Protein AF-A0A6P0Z2M3-F1 (afdb_monomer_lite)

Structure (mmCIF, N/CA/C/O backbone):
data_AF-A0A6P0Z2M3-F1
#
_entry.id   AF-A0A6P0Z2M3-F1
#
loop_
_atom_site.group_PDB
_atom_site.id
_atom_site.type_symbol
_atom_site.label_atom_id
_atom_site.label_alt_id
_atom_site.label_comp_id
_atom_site.label_asym_id
_atom_site.label_entity_id
_atom_site.label_seq_id
_atom_site.pdbx_PDB_ins_code
_atom_site.Cartn_x
_atom_site.Cartn_y
_atom_site.Cartn_z
_atom_site.occupancy
_atom_site.B_iso_or_equiv
_atom_site.auth_seq_id
_atom_site.auth_comp_id
_atom_site.auth_asym_id
_atom_site.auth_atom_id
_atom_site.pdbx_PDB_model_num
ATOM 1 N N . MET A 1 1 ? -15.215 -16.096 19.548 1.00 40.38 1 MET A N 1
ATOM 2 C CA . MET A 1 1 ? -16.250 -15.367 18.785 1.00 40.38 1 MET A CA 1
ATOM 3 C C . MET A 1 1 ? -15.583 -14.180 18.120 1.00 40.38 1 MET A C 1
ATOM 5 O O . MET A 1 1 ? -14.946 -13.407 18.824 1.00 40.38 1 MET A O 1
ATOM 9 N N . VAL A 1 2 ? -15.647 -14.066 16.794 1.00 51.78 2 VAL A N 1
ATOM 10 C CA . VAL A 1 2 ? -15.174 -12.860 16.098 1.00 51.78 2 VAL A CA 1
ATOM 11 C C . VAL A 1 2 ? -16.235 -11.788 16.328 1.00 51.78 2 VAL A C 1
ATOM 13 O O . VAL A 1 2 ? -17.388 -11.996 15.964 1.00 51.78 2 VAL A O 1
ATOM 16 N N . ALA A 1 3 ? -15.888 -10.692 17.002 1.00 59.97 3 ALA A N 1
ATOM 17 C CA . ALA A 1 3 ? -16.831 -9.602 17.231 1.00 59.97 3 ALA A CA 1
ATOM 18 C C . ALA A 1 3 ? -17.279 -9.023 15.879 1.00 59.97 3 ALA A C 1
ATOM 20 O O . ALA A 1 3 ? -16.445 -8.622 15.065 1.00 59.97 3 ALA A O 1
ATOM 21 N N . GLN A 1 4 ? -18.589 -9.017 15.630 1.00 78.31 4 GLN A N 1
ATOM 22 C CA . GLN A 1 4 ? -19.178 -8.515 14.394 1.00 78.31 4 GLN A CA 1
ATOM 23 C C . GLN A 1 4 ? -19.538 -7.041 14.592 1.00 78.31 4 GLN A C 1
ATOM 25 O O . GLN A 1 4 ? -20.523 -6.715 15.246 1.00 78.31 4 GLN A O 1
ATOM 30 N N . TYR A 1 5 ? -18.712 -6.145 14.060 1.00 80.69 5 TYR A N 1
ATOM 31 C CA . TYR A 1 5 ? -18.945 -4.701 14.078 1.00 80.69 5 TYR A CA 1
ATOM 32 C C . TYR A 1 5 ? -18.720 -4.106 12.687 1.00 80.69 5 TYR A C 1
ATOM 34 O O . TYR A 1 5 ? -18.007 -4.679 11.855 1.00 80.69 5 TYR A O 1
ATOM 42 N N . GLN A 1 6 ? -19.349 -2.958 12.422 1.00 86.19 6 GLN A N 1
ATOM 43 C CA . GLN A 1 6 ? -19.169 -2.245 11.160 1.00 86.19 6 GLN A CA 1
ATOM 44 C C . GLN A 1 6 ? -17.750 -1.679 11.063 1.00 86.19 6 GLN A C 1
ATOM 46 O O . GLN A 1 6 ? -17.229 -1.095 12.011 1.00 86.19 6 GLN A O 1
ATOM 51 N N . LYS A 1 7 ? -17.117 -1.870 9.903 1.00 85.94 7 LYS A N 1
ATOM 52 C CA . LYS A 1 7 ? -15.759 -1.392 9.634 1.00 85.94 7 LYS A CA 1
ATOM 53 C C . LYS A 1 7 ? -15.822 -0.063 8.893 1.00 85.94 7 LYS A C 1
ATOM 55 O O . LYS A 1 7 ? -16.516 0.044 7.886 1.00 85.94 7 LYS A O 1
ATOM 60 N N . ILE A 1 8 ? -15.054 0.913 9.363 1.00 86.00 8 ILE A N 1
ATOM 61 C CA . ILE A 1 8 ? -14.881 2.208 8.701 1.00 86.00 8 ILE A CA 1
ATOM 62 C C . ILE A 1 8 ? -13.478 2.240 8.100 1.00 86.00 8 ILE A C 1
ATOM 64 O O . ILE A 1 8 ? -12.490 2.035 8.805 1.00 86.00 8 ILE A O 1
ATOM 68 N N . PHE A 1 9 ? -13.391 2.505 6.799 1.00 85.94 9 PHE A N 1
ATOM 69 C CA . PHE A 1 9 ? -12.123 2.684 6.098 1.00 85.94 9 PHE A CA 1
ATOM 70 C C . PHE A 1 9 ? -11.930 4.164 5.780 1.00 85.94 9 PHE A C 1
ATOM 72 O O . PHE A 1 9 ? -12.714 4.750 5.038 1.00 85.94 9 PHE A O 1
ATOM 79 N N . VAL A 1 10 ? -10.873 4.763 6.328 1.00 85.50 10 VAL A N 1
ATOM 80 C CA . VAL A 1 10 ? -10.453 6.124 5.977 1.00 85.50 10 VAL A CA 1
ATOM 81 C C . VAL A 1 10 ? -9.359 6.018 4.922 1.00 85.50 10 VAL A C 1
ATOM 83 O O . VAL A 1 10 ? -8.271 5.519 5.201 1.00 85.50 10 VAL A O 1
ATOM 86 N N . VAL A 1 11 ? -9.655 6.464 3.703 1.00 82.75 11 VAL A N 1
ATOM 87 C CA . VAL A 1 11 ? -8.747 6.405 2.547 1.00 82.75 11 VAL A CA 1
ATOM 88 C C . VAL A 1 11 ? -8.657 7.770 1.871 1.00 82.75 11 VAL A C 1
ATOM 90 O O . VAL A 1 11 ? -9.591 8.565 1.941 1.00 82.75 11 VAL A O 1
ATOM 93 N N . GLY A 1 12 ? -7.532 8.055 1.219 1.00 81.75 12 GLY A N 1
ATOM 94 C CA . GLY A 1 12 ? -7.323 9.320 0.519 1.00 81.75 12 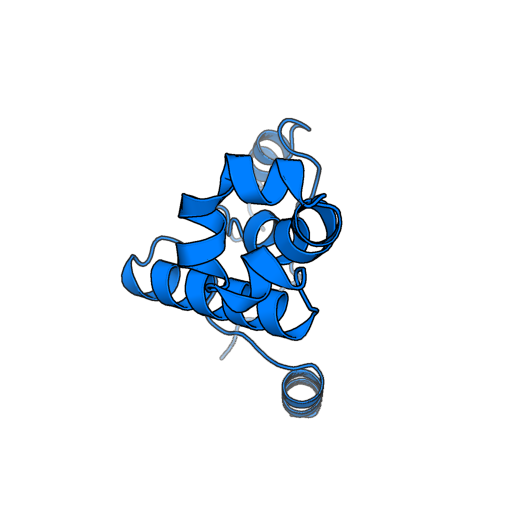GLY A CA 1
ATOM 95 C C . GLY A 1 12 ? -5.910 9.465 -0.038 1.00 81.75 12 GLY A C 1
ATOM 96 O O . GLY A 1 12 ? -5.055 8.602 0.151 1.00 81.75 12 GLY A O 1
ATOM 97 N N . CYS A 1 13 ? -5.668 10.579 -0.728 1.00 80.12 13 CYS A N 1
ATOM 98 C CA . CYS A 1 13 ? -4.351 10.938 -1.256 1.00 80.12 13 CYS A CA 1
ATOM 99 C C . CYS A 1 13 ? -3.394 11.336 -0.109 1.00 80.12 13 CYS A C 1
ATOM 101 O O . CYS A 1 13 ? -3.853 11.914 0.885 1.00 80.12 13 CYS A O 1
ATOM 103 N N . PRO A 1 14 ? -2.073 11.087 -0.205 1.00 78.25 14 PRO A N 1
ATOM 104 C CA . PRO A 1 14 ? -1.119 11.587 0.781 1.00 78.25 14 PRO A CA 1
ATOM 105 C C . PRO A 1 14 ? -1.290 13.089 1.055 1.00 78.25 14 PRO A C 1
ATOM 107 O O . PRO A 1 14 ? -1.384 13.888 0.126 1.00 78.25 14 PRO A O 1
ATOM 110 N N . ARG A 1 15 ? -1.283 13.475 2.340 1.00 81.12 15 ARG A N 1
ATOM 111 C CA . ARG A 1 15 ? -1.466 14.865 2.819 1.00 81.12 15 ARG A CA 1
ATOM 112 C C . ARG A 1 15 ? -2.859 15.472 2.565 1.00 81.12 15 ARG A C 1
ATOM 114 O O . ARG A 1 15 ? -2.998 16.688 2.572 1.00 81.12 15 ARG A O 1
ATOM 121 N N . SER A 1 16 ? -3.898 14.649 2.405 1.00 88.06 16 SER A N 1
ATOM 122 C CA . SER A 1 16 ? -5.296 15.108 2.257 1.00 88.06 16 SER A CA 1
ATOM 123 C C . SER A 1 16 ? -6.075 15.266 3.574 1.00 88.06 16 SER A C 1
ATOM 125 O O . SER A 1 16 ? -7.267 15.553 3.551 1.00 88.06 16 SER A O 1
ATOM 127 N N . GLY A 1 17 ? -5.427 15.078 4.729 1.00 91.38 17 GLY A N 1
ATOM 128 C CA . GLY A 1 17 ? -6.080 15.191 6.042 1.00 91.38 17 GLY A CA 1
ATOM 129 C C . GLY A 1 17 ? -6.714 13.895 6.568 1.00 91.38 17 GLY A C 1
ATOM 130 O O . GLY A 1 17 ? -7.392 13.923 7.592 1.00 91.38 17 GLY A O 1
ATOM 131 N N . THR A 1 18 ? -6.457 12.747 5.934 1.00 90.44 18 THR A N 1
ATOM 132 C CA . THR A 1 18 ? -6.936 11.427 6.390 1.00 90.44 18 THR A CA 1
ATOM 133 C C . THR A 1 18 ? -6.516 11.094 7.822 1.00 90.44 18 THR A C 1
ATOM 135 O O . THR A 1 18 ? -7.332 10.586 8.585 1.00 90.44 18 THR A O 1
ATOM 138 N N . THR A 1 19 ? -5.288 11.431 8.229 1.00 88.94 19 THR A N 1
ATOM 139 C CA . THR A 1 19 ? -4.806 11.227 9.608 1.00 88.94 19 THR A CA 1
ATOM 140 C C . THR A 1 19 ? -5.596 12.061 10.622 1.00 88.94 19 THR A C 1
ATOM 142 O O . THR A 1 19 ? -5.929 11.567 11.697 1.00 88.94 19 THR A O 1
ATOM 145 N N . TRP A 1 20 ? -5.951 13.305 10.277 1.00 92.44 20 TRP A N 1
ATOM 146 C CA . TRP A 1 20 ? -6.767 14.169 11.137 1.00 92.44 20 TRP A CA 1
ATOM 147 C C . TRP A 1 20 ? -8.185 13.613 11.305 1.00 92.44 20 TRP A C 1
ATOM 149 O O . TRP A 1 20 ? -8.649 13.451 12.433 1.00 92.44 20 TRP A O 1
ATOM 159 N N . LEU A 1 21 ? -8.833 13.221 10.202 1.00 92.44 21 LEU A N 1
ATOM 160 C CA . LEU A 1 21 ? -10.155 12.591 10.234 1.00 92.44 21 LEU A CA 1
ATOM 161 C C . LEU A 1 21 ? -10.141 11.277 11.032 1.00 92.44 21 LEU A C 1
ATOM 163 O O . LEU A 1 21 ? -11.017 11.050 11.864 1.00 92.44 21 LEU A O 1
ATOM 167 N N . ALA A 1 22 ? -9.130 10.429 10.821 1.00 90.81 22 ALA A N 1
ATOM 168 C CA . ALA A 1 22 ? -8.970 9.195 11.582 1.00 90.81 22 ALA A CA 1
ATOM 169 C C . ALA A 1 22 ? -8.833 9.482 13.082 1.00 90.81 22 ALA A C 1
ATOM 171 O O . ALA A 1 22 ? -9.435 8.782 13.890 1.00 90.81 22 ALA A O 1
ATOM 172 N N . HIS A 1 23 ? -8.095 10.526 13.467 1.00 90.75 23 HIS A N 1
ATOM 173 C CA . HIS A 1 23 ? -7.962 10.913 14.868 1.00 90.75 23 HIS A CA 1
ATOM 174 C C . HIS A 1 23 ? -9.297 11.366 15.473 1.00 90.75 23 HIS A C 1
ATOM 176 O O . HIS A 1 23 ? -9.626 10.932 16.571 1.00 90.75 23 HIS A O 1
ATOM 182 N N . MET A 1 24 ? -10.103 12.148 14.747 1.00 93.25 24 MET A N 1
ATOM 183 C CA . MET A 1 24 ? -11.443 12.537 15.210 1.00 93.25 24 MET A CA 1
ATOM 184 C C . MET A 1 24 ? -12.358 11.328 15.422 1.00 93.25 24 MET A C 1
ATOM 186 O O . MET A 1 24 ? -13.008 11.226 16.457 1.00 93.25 24 MET A O 1
ATOM 190 N N . ILE A 1 25 ? -12.380 10.391 14.470 1.00 92.44 25 ILE A N 1
ATOM 191 C CA . ILE A 1 25 ? -13.210 9.178 14.552 1.00 92.44 25 ILE A CA 1
ATOM 192 C C . ILE A 1 25 ? -12.806 8.320 15.759 1.00 92.44 25 ILE A C 1
ATOM 194 O O . ILE A 1 25 ? -13.671 7.795 16.456 1.00 92.44 25 ILE A O 1
ATOM 198 N N . LYS A 1 26 ? -11.502 8.214 16.047 1.00 90.94 26 LYS A N 1
ATOM 199 C CA . LYS A 1 26 ? -10.975 7.453 17.193 1.00 90.94 26 LYS A CA 1
ATOM 200 C C . LYS A 1 26 ? -11.419 7.992 18.557 1.00 90.94 26 LYS A C 1
ATOM 202 O O . LYS A 1 26 ? -11.334 7.253 19.529 1.00 90.94 26 LYS A O 1
ATOM 207 N N . LEU A 1 27 ? -11.856 9.249 18.647 1.00 92.56 27 LEU A N 1
ATOM 208 C CA . LEU A 1 27 ? -12.329 9.848 19.900 1.00 92.56 27 LEU A CA 1
ATOM 209 C C . LEU A 1 27 ? -13.792 9.505 20.218 1.00 92.56 27 LEU A C 1
ATOM 211 O O . LEU A 1 27 ? -14.267 9.829 21.304 1.00 92.56 27 LEU A O 1
ATOM 215 N N . HIS A 1 28 ? -14.521 8.874 19.293 1.00 93.62 28 HIS A N 1
ATOM 216 C CA . HIS A 1 28 ? -15.913 8.502 19.517 1.00 93.62 28 HIS A CA 1
ATOM 217 C C . HIS A 1 28 ? -16.015 7.270 20.442 1.00 93.62 28 HIS A C 1
ATOM 219 O O . HIS A 1 28 ? -15.334 6.277 20.185 1.00 93.62 28 HIS A O 1
ATOM 225 N N . PRO A 1 29 ? -16.882 7.278 21.477 1.00 94.31 29 PRO A N 1
ATOM 226 C CA . PRO A 1 29 ? -16.941 6.211 22.485 1.00 94.31 29 PRO A CA 1
ATOM 227 C C . PRO A 1 29 ? -17.307 4.833 21.914 1.00 94.31 29 PRO A C 1
ATOM 229 O O . PRO A 1 29 ? -16.823 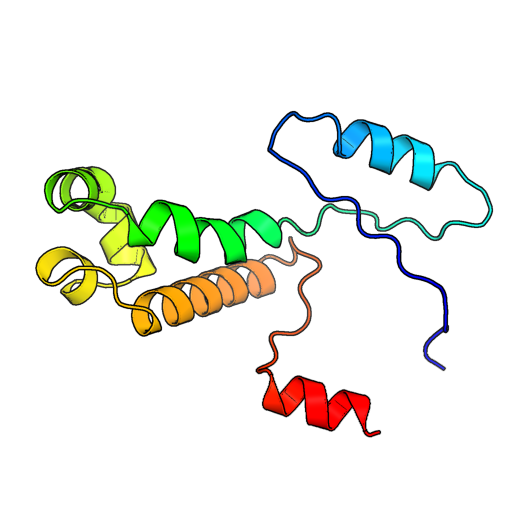3.818 22.405 1.00 94.31 29 PRO A O 1
ATOM 232 N N . A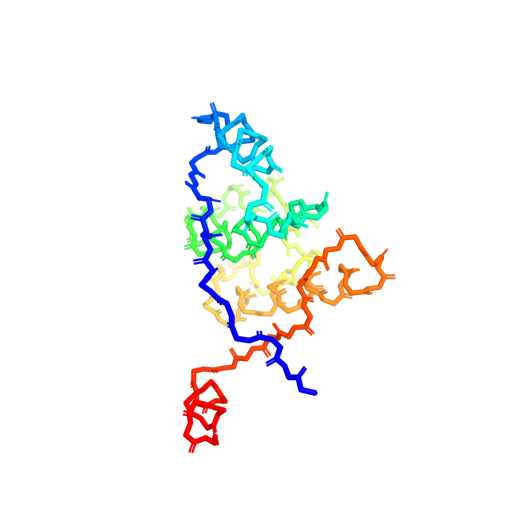SP A 1 30 ? -18.105 4.799 20.846 1.00 92.00 30 ASP A N 1
ATOM 233 C CA . ASP A 1 30 ? -18.538 3.547 20.205 1.00 92.00 30 ASP A CA 1
ATOM 234 C C . ASP A 1 30 ? -17.562 3.021 19.137 1.00 92.00 30 ASP A C 1
ATOM 236 O O . ASP A 1 30 ? -17.871 2.074 18.412 1.00 92.00 30 ASP A O 1
ATOM 240 N N . VAL A 1 31 ? -16.388 3.642 18.991 1.00 90.00 31 VAL A N 1
ATOM 241 C CA . VAL A 1 31 ? -15.396 3.253 17.985 1.00 90.00 31 VAL A CA 1
ATOM 242 C C . VAL A 1 31 ? -14.235 2.519 18.638 1.00 90.00 31 VAL A C 1
ATOM 244 O O . VAL A 1 31 ? -13.520 3.044 19.486 1.00 90.00 31 VAL A O 1
ATOM 247 N N . ILE A 1 32 ? -13.976 1.307 18.150 1.00 87.62 32 ILE A N 1
ATOM 248 C CA . ILE A 1 32 ? -12.755 0.572 18.475 1.00 87.62 32 ILE A CA 1
ATOM 249 C C . ILE A 1 32 ? -11.651 1.044 17.524 1.00 87.62 32 ILE A C 1
ATOM 251 O O . ILE A 1 32 ? -11.642 0.715 16.336 1.00 87.62 32 ILE A O 1
ATOM 255 N N . ALA A 1 33 ? -10.721 1.841 18.045 1.00 82.88 33 ALA A N 1
ATOM 256 C CA . ALA A 1 33 ? -9.628 2.412 17.272 1.00 82.88 33 ALA A CA 1
ATOM 257 C C . ALA A 1 33 ? -8.577 1.363 16.865 1.00 82.88 33 ALA A C 1
ATOM 259 O O . ALA A 1 33 ? -8.051 0.625 17.698 1.00 82.88 33 ALA A O 1
ATOM 260 N N . ALA A 1 34 ? -8.181 1.374 15.590 1.00 77.00 34 ALA A N 1
ATOM 261 C CA . ALA A 1 34 ? -6.925 0.759 15.169 1.00 77.00 34 ALA A CA 1
ATOM 262 C C . ALA A 1 34 ? -5.744 1.638 15.619 1.00 77.00 34 ALA A C 1
ATOM 264 O O . ALA A 1 34 ? -5.736 2.851 15.388 1.00 77.00 34 ALA A O 1
ATOM 265 N N . TRP A 1 35 ? -4.744 1.039 16.266 1.00 69.06 35 TRP A N 1
ATOM 266 C CA . TRP A 1 35 ? -3.623 1.769 16.870 1.00 69.06 35 TRP A CA 1
ATOM 267 C C . TRP A 1 35 ? -2.619 2.304 15.842 1.00 69.06 35 TRP A C 1
ATOM 269 O O . TRP A 1 35 ? -2.007 3.342 16.081 1.00 69.06 35 TRP A O 1
ATOM 279 N N . SER A 1 36 ? -2.512 1.669 14.674 1.00 72.19 36 SER A N 1
ATOM 280 C CA . SER A 1 36 ? -1.577 2.041 13.608 1.00 72.19 36 SER A CA 1
ATOM 281 C C . SER A 1 36 ? -2.264 2.192 12.250 1.00 72.19 36 SER A C 1
ATOM 283 O O . SER A 1 36 ? -3.335 1.634 11.998 1.00 72.19 36 SER A O 1
ATOM 285 N N . GLU A 1 37 ? -1.644 2.979 11.368 1.00 73.56 37 GLU A N 1
ATOM 286 C CA . GLU A 1 37 ? -1.996 2.991 9.950 1.00 73.56 37 GLU A CA 1
ATOM 287 C C . GLU A 1 37 ? -1.505 1.695 9.296 1.00 73.56 37 GLU A C 1
ATOM 289 O O . GLU A 1 37 ? -0.415 1.202 9.580 1.00 73.56 37 GLU A O 1
ATOM 294 N N . SER A 1 38 ? -2.310 1.123 8.400 1.00 70.94 38 SER A N 1
ATOM 295 C CA . SER A 1 38 ? -1.951 -0.135 7.743 1.00 70.94 38 SER A CA 1
ATOM 296 C C . SER A 1 38 ? -0.953 0.038 6.604 1.00 70.94 38 SER A C 1
ATOM 298 O O . SER A 1 38 ? -0.489 -0.966 6.086 1.00 70.94 38 SER A O 1
ATOM 300 N N . HIS A 1 39 ? -0.699 1.265 6.129 1.00 72.75 39 HIS A N 1
ATOM 301 C CA . HIS A 1 39 ? 0.114 1.563 4.936 1.00 72.75 39 HIS A CA 1
ATOM 302 C C . HIS A 1 39 ? -0.123 0.610 3.740 1.00 72.75 39 HIS A C 1
ATOM 304 O O . HIS A 1 39 ? 0.731 0.448 2.870 1.00 72.75 39 HIS A O 1
ATOM 310 N N . ALA A 1 40 ? -1.307 -0.008 3.671 1.00 73.50 40 ALA A N 1
ATOM 311 C CA . ALA A 1 40 ? -1.616 -1.050 2.700 1.00 73.50 40 ALA A CA 1
ATOM 312 C C . ALA A 1 40 ? -1.828 -0.455 1.309 1.00 73.50 40 ALA A C 1
ATOM 314 O O . ALA A 1 40 ? -1.550 -1.097 0.300 1.00 73.50 40 ALA A O 1
ATOM 315 N N . TYR A 1 41 ? -2.299 0.793 1.264 1.00 73.31 41 TYR A N 1
ATOM 316 C CA . TYR A 1 41 ? -2.602 1.475 0.019 1.00 73.31 41 TYR A CA 1
ATOM 317 C C . TYR A 1 41 ? -1.339 1.729 -0.822 1.00 73.31 41 TYR A C 1
ATOM 319 O O . TYR A 1 41 ? -1.319 1.232 -1.941 1.00 73.31 41 TYR A O 1
ATOM 327 N N . PRO A 1 42 ? -0.250 2.348 -0.312 1.00 73.38 42 PRO A N 1
ATOM 328 C CA . PRO A 1 42 ? 1.013 2.435 -1.057 1.00 73.38 42 PRO A CA 1
ATOM 329 C C . PRO A 1 42 ? 1.551 1.071 -1.509 1.00 73.38 42 PRO A C 1
ATOM 331 O O . PRO A 1 42 ? 2.039 0.923 -2.624 1.00 73.38 42 PRO A O 1
ATOM 334 N N . LEU A 1 43 ? 1.415 0.042 -0.663 1.00 75.88 43 LEU A N 1
ATOM 335 C CA . LEU A 1 43 ? 1.929 -1.295 -0.966 1.00 75.88 43 LEU A CA 1
ATOM 336 C C . LEU A 1 43 ? 1.245 -1.962 -2.150 1.00 75.88 43 LEU A C 1
ATOM 338 O O . LEU A 1 43 ? 1.888 -2.735 -2.855 1.00 75.88 43 LEU A O 1
ATOM 342 N N . ILE A 1 44 ? -0.045 -1.697 -2.337 1.00 77.00 44 ILE A N 1
ATOM 343 C CA . ILE A 1 44 ? -0.854 -2.338 -3.370 1.00 77.00 44 ILE A CA 1
ATOM 344 C C . ILE A 1 44 ? -0.999 -1.409 -4.574 1.00 77.00 44 ILE A C 1
ATOM 346 O O . ILE A 1 44 ? -0.783 -1.838 -5.699 1.00 77.00 44 ILE A O 1
ATOM 350 N N . TYR A 1 45 ? -1.329 -0.139 -4.355 1.00 77.81 45 TYR A N 1
ATOM 351 C CA . TYR A 1 45 ? -1.698 0.807 -5.404 1.00 77.81 45 TYR A CA 1
ATOM 352 C C . TYR A 1 45 ? -0.499 1.367 -6.178 1.00 77.81 45 TYR A C 1
ATOM 354 O O . TYR A 1 45 ? -0.567 1.462 -7.408 1.00 77.81 45 TYR A O 1
ATOM 362 N N . ASP A 1 46 ? 0.606 1.709 -5.504 1.00 77.31 46 ASP A N 1
ATOM 363 C CA . ASP A 1 46 ? 1.772 2.308 -6.173 1.00 77.31 46 ASP A CA 1
ATOM 364 C C . ASP A 1 46 ? 2.364 1.368 -7.241 1.00 77.31 46 ASP A C 1
ATOM 366 O O . ASP A 1 46 ? 2.655 1.835 -8.346 1.00 77.31 46 ASP A O 1
ATOM 370 N N . PRO A 1 47 ? 2.484 0.042 -7.007 1.00 80.50 47 PRO A N 1
ATOM 371 C CA . PRO A 1 47 ? 2.921 -0.890 -8.043 1.00 80.50 47 PRO A CA 1
ATOM 372 C C . PRO A 1 47 ? 2.033 -0.915 -9.295 1.00 80.50 47 PRO A C 1
ATOM 374 O O . PRO A 1 47 ? 2.547 -1.005 -10.408 1.00 80.50 47 PRO A O 1
ATOM 377 N N . PHE A 1 48 ? 0.710 -0.807 -9.147 1.00 76.69 48 PHE A N 1
ATOM 378 C CA . PHE A 1 48 ? -0.200 -0.827 -10.298 1.00 76.69 48 PHE A CA 1
ATOM 379 C C . PHE A 1 48 ? -0.263 0.499 -11.052 1.00 76.69 48 PHE A C 1
ATOM 381 O O . PHE A 1 48 ? -0.590 0.496 -12.238 1.00 76.69 48 PHE A O 1
ATOM 388 N N . THR A 1 49 ? 0.046 1.620 -10.399 1.00 77.62 49 THR A N 1
ATOM 389 C CA . THR A 1 49 ? -0.152 2.957 -10.981 1.00 77.62 49 THR A CA 1
ATOM 390 C C . THR A 1 49 ? 1.136 3.67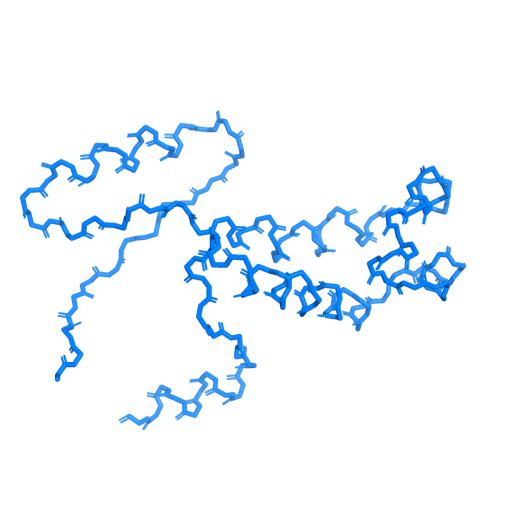9 -11.324 1.00 77.62 49 THR A C 1
ATOM 392 O O . THR A 1 49 ? 1.244 4.243 -12.405 1.00 77.62 49 THR A O 1
ATOM 395 N N . TYR A 1 50 ? 2.127 3.659 -10.439 1.00 78.00 50 TYR A N 1
ATOM 396 C CA . TYR A 1 50 ? 3.392 4.348 -10.658 1.00 78.00 50 TYR A CA 1
ATOM 397 C C . TYR A 1 50 ? 4.373 3.467 -11.427 1.00 78.00 50 TYR A C 1
ATOM 399 O O . TYR A 1 50 ? 4.996 3.903 -12.391 1.00 78.00 50 TYR A O 1
ATOM 407 N N . VAL A 1 51 ? 4.498 2.206 -11.015 1.00 78.06 51 VAL A N 1
ATOM 408 C CA . VAL A 1 51 ? 5.557 1.308 -11.497 1.00 78.06 51 VAL A CA 1
ATOM 409 C C . VAL A 1 51 ? 5.276 0.794 -12.906 1.00 78.06 51 VAL A C 1
ATOM 411 O O . VAL A 1 51 ? 6.190 0.728 -13.728 1.00 78.06 51 VAL A O 1
ATOM 414 N N . SER A 1 52 ? 4.011 0.500 -13.208 1.00 76.38 52 SER A N 1
ATOM 415 C CA . SER A 1 52 ? 3.548 0.114 -14.548 1.00 76.38 52 SER A CA 1
ATOM 416 C C . SER A 1 52 ? 3.775 1.204 -15.605 1.00 76.38 52 SER A C 1
ATOM 418 O O . SER A 1 52 ? 3.930 0.890 -16.783 1.00 76.38 52 SER A O 1
ATOM 420 N N . MET A 1 53 ? 3.849 2.474 -15.192 1.00 81.81 53 MET A N 1
ATOM 421 C CA . MET A 1 53 ? 4.030 3.627 -16.080 1.00 81.81 53 MET A CA 1
ATOM 422 C C . MET A 1 53 ? 5.498 4.034 -16.283 1.00 81.81 53 MET A C 1
ATOM 424 O O . MET A 1 53 ? 5.764 4.997 -16.998 1.00 81.81 53 MET A O 1
ATOM 428 N N . LEU A 1 54 ? 6.467 3.343 -15.668 1.00 83.31 54 LEU A N 1
ATOM 429 C CA . LEU A 1 54 ? 7.876 3.737 -15.754 1.00 83.31 54 LEU A CA 1
ATOM 430 C C . LEU A 1 54 ? 8.488 3.433 -17.126 1.00 83.31 54 LEU A C 1
ATOM 432 O O . LEU A 1 54 ? 8.595 2.277 -17.549 1.00 83.31 54 LEU A O 1
ATOM 436 N N . ASN A 1 55 ? 9.031 4.468 -17.762 1.00 85.69 55 ASN A N 1
ATOM 437 C CA . ASN A 1 55 ? 9.768 4.366 -19.022 1.00 85.69 55 ASN A CA 1
ATOM 438 C C . ASN A 1 55 ? 11.154 3.738 -18.792 1.00 85.69 55 ASN A C 1
ATOM 440 O O . ASN A 1 55 ? 11.690 3.776 -17.685 1.00 85.69 55 ASN A O 1
ATOM 444 N N . PHE A 1 56 ? 11.798 3.223 -19.846 1.00 84.69 56 PHE A N 1
ATOM 445 C CA . PHE A 1 56 ? 13.119 2.583 -19.731 1.00 84.69 56 PHE A CA 1
ATOM 446 C C . PHE A 1 56 ? 14.173 3.471 -19.041 1.00 84.69 56 PHE A C 1
ATOM 448 O O . PHE A 1 56 ? 14.869 3.011 -18.138 1.00 84.69 56 PHE A O 1
ATOM 455 N N . SER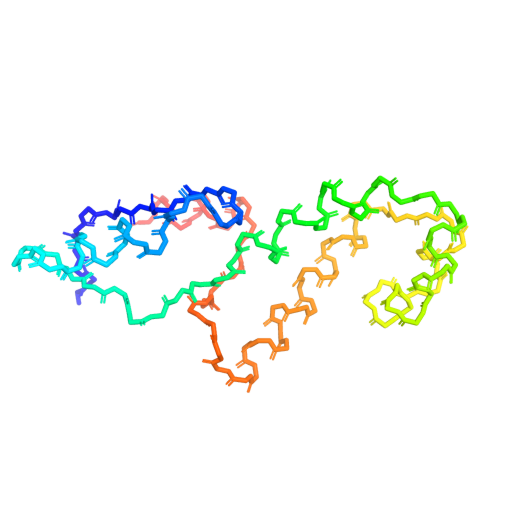 A 1 57 ? 14.238 4.762 -19.385 1.00 86.31 57 SER A N 1
ATOM 456 C CA . SER A 1 57 ? 15.156 5.719 -18.747 1.00 86.31 57 SER A CA 1
ATOM 457 C C . SER A 1 57 ? 14.883 5.899 -17.249 1.00 86.31 57 SER A C 1
ATOM 459 O O . SER A 1 57 ? 15.811 5.925 -16.443 1.00 86.31 57 SER A O 1
ATOM 461 N N . GLN A 1 58 ? 13.611 5.961 -16.851 1.00 87.56 58 GLN A N 1
ATOM 462 C CA . GLN A 1 58 ? 13.211 6.071 -15.447 1.00 87.56 58 GLN A CA 1
ATOM 463 C C . GLN A 1 58 ? 13.522 4.783 -14.675 1.00 87.56 58 GLN A C 1
ATOM 465 O O . GLN A 1 58 ? 14.013 4.849 -13.548 1.00 87.56 58 GLN A O 1
ATOM 470 N N . ARG A 1 59 ? 13.325 3.610 -15.295 1.00 86.69 59 ARG A N 1
ATOM 471 C CA . ARG A 1 59 ? 13.716 2.315 -14.715 1.00 86.69 59 ARG A CA 1
ATOM 472 C C . ARG A 1 59 ? 15.224 2.210 -14.514 1.00 86.69 59 ARG A C 1
ATOM 474 O O . ARG A 1 59 ? 15.649 1.686 -13.490 1.00 86.69 59 ARG A O 1
ATOM 481 N N . LEU A 1 60 ? 16.032 2.734 -15.438 1.00 86.00 60 LEU A N 1
ATOM 482 C CA . LEU A 1 60 ? 17.488 2.788 -15.280 1.00 86.00 60 LEU A CA 1
ATOM 483 C C . LEU A 1 60 ? 17.911 3.716 -14.133 1.00 86.00 60 LEU A C 1
ATOM 485 O O . LEU A 1 60 ? 18.746 3.327 -13.313 1.00 86.00 60 LEU A O 1
ATOM 489 N N . ASN A 1 61 ? 17.285 4.890 -14.010 1.00 88.94 61 ASN A N 1
ATOM 490 C CA . ASN A 1 61 ? 17.529 5.808 -12.891 1.00 88.94 61 ASN A CA 1
ATOM 491 C C . ASN A 1 61 ? 17.151 5.179 -11.537 1.00 88.94 61 ASN A C 1
ATOM 493 O O . ASN A 1 61 ? 17.842 5.382 -10.541 1.00 88.94 61 ASN A O 1
ATOM 497 N N . ALA A 1 62 ? 16.101 4.355 -11.510 1.00 85.81 62 ALA A N 1
ATOM 498 C CA . ALA A 1 62 ? 15.670 3.589 -10.342 1.00 85.81 62 ALA A CA 1
ATOM 499 C C . ALA A 1 62 ? 16.235 2.151 -10.298 1.00 85.81 62 ALA A C 1
ATOM 501 O O . ALA A 1 62 ? 15.725 1.311 -9.553 1.00 85.81 62 ALA A O 1
ATOM 502 N N . SER A 1 63 ? 17.290 1.842 -11.063 1.00 87.00 63 SER A N 1
ATOM 503 C CA . SER A 1 63 ? 17.734 0.462 -11.339 1.00 87.00 63 SER A CA 1
ATOM 504 C C . SER A 1 63 ? 18.019 -0.364 -10.091 1.00 87.00 63 SER A C 1
ATOM 506 O O . SER A 1 63 ? 17.605 -1.518 -10.016 1.00 87.00 63 SER A O 1
ATOM 508 N N . ARG A 1 64 ? 18.665 0.221 -9.075 1.00 88.50 64 ARG A N 1
ATOM 509 C CA . ARG A 1 64 ? 18.931 -0.462 -7.795 1.00 88.50 64 ARG A CA 1
ATOM 510 C C . ARG A 1 64 ? 17.647 -0.929 -7.112 1.00 88.50 64 ARG A C 1
ATOM 512 O O . ARG A 1 64 ? 17.596 -2.041 -6.590 1.00 88.50 64 ARG A O 1
ATOM 519 N N . TRP A 1 65 ? 16.621 -0.082 -7.108 1.00 85.44 65 TRP A N 1
ATOM 520 C CA . TRP A 1 65 ? 15.331 -0.396 -6.505 1.00 85.44 65 TRP A CA 1
ATOM 521 C C . TRP A 1 65 ? 14.554 -1.403 -7.362 1.00 85.44 65 TRP A C 1
ATOM 523 O O . TRP A 1 65 ? 14.095 -2.411 -6.825 1.00 85.44 65 TRP A O 1
ATOM 533 N N . VAL A 1 66 ? 14.508 -1.204 -8.687 1.00 84.75 66 VAL A N 1
ATOM 534 C CA . VAL A 1 66 ? 13.833 -2.119 -9.625 1.00 84.75 66 VAL A CA 1
ATOM 535 C C . VAL A 1 66 ? 14.436 -3.522 -9.556 1.00 84.75 66 VAL A C 1
ATOM 537 O O . VAL A 1 66 ? 13.702 -4.490 -9.385 1.00 84.75 66 VAL A O 1
ATOM 540 N N . LEU A 1 67 ? 15.766 -3.646 -9.596 1.00 86.62 67 LEU A N 1
ATOM 541 C CA . LEU A 1 67 ? 16.464 -4.932 -9.488 1.00 86.62 67 LEU A CA 1
ATOM 542 C C . LEU A 1 67 ? 16.166 -5.631 -8.162 1.00 86.62 67 LEU A C 1
ATOM 544 O O . LEU A 1 67 ? 15.911 -6.836 -8.135 1.00 86.62 67 LEU A O 1
ATOM 548 N N . ARG A 1 68 ? 16.179 -4.879 -7.056 1.00 84.56 68 ARG A N 1
ATOM 549 C CA . ARG A 1 68 ? 15.917 -5.430 -5.725 1.00 84.56 68 ARG A CA 1
ATOM 550 C C . ARG A 1 68 ? 14.482 -5.927 -5.580 1.00 84.56 68 ARG A C 1
ATOM 552 O O . ARG A 1 68 ? 14.272 -6.924 -4.892 1.00 84.56 68 ARG A O 1
ATOM 559 N N . GLN A 1 69 ? 13.515 -5.244 -6.186 1.00 80.31 69 GLN A N 1
ATOM 560 C CA . GLN A 1 69 ? 12.099 -5.576 -6.044 1.00 80.31 69 GLN A CA 1
ATOM 561 C C . GLN A 1 69 ? 11.636 -6.610 -7.073 1.00 80.31 69 GLN A C 1
ATOM 563 O O . GLN A 1 69 ? 11.113 -7.652 -6.677 1.00 80.31 69 GLN A O 1
ATOM 568 N N . TYR A 1 70 ? 11.921 -6.372 -8.353 1.00 83.56 70 TYR A N 1
ATOM 569 C CA . TYR A 1 70 ? 11.332 -7.071 -9.501 1.00 83.56 70 TYR A CA 1
ATOM 570 C C . TYR A 1 70 ? 12.340 -7.885 -10.328 1.00 83.56 70 TYR A C 1
ATOM 572 O O . TYR A 1 70 ? 11.955 -8.587 -11.257 1.00 83.56 70 TYR A O 1
ATOM 580 N N . GLY A 1 71 ? 13.636 -7.812 -10.012 1.00 84.81 71 GLY A N 1
ATOM 581 C CA . GLY A 1 71 ? 14.678 -8.557 -10.721 1.00 84.81 71 GLY A CA 1
ATOM 582 C C . GLY A 1 71 ? 15.133 -7.919 -12.038 1.00 84.81 71 GLY A C 1
ATOM 583 O O . GLY A 1 71 ? 14.742 -6.810 -12.400 1.00 84.81 71 GLY A O 1
ATOM 584 N N . ILE A 1 72 ? 16.037 -8.614 -12.736 1.00 87.19 72 ILE A N 1
ATOM 585 C CA . ILE A 1 72 ? 16.744 -8.070 -13.907 1.00 87.19 72 ILE A CA 1
ATOM 586 C C . ILE A 1 72 ? 15.921 -8.096 -15.194 1.00 87.19 72 ILE A C 1
ATOM 588 O O . ILE A 1 72 ? 16.062 -7.188 -16.009 1.00 87.19 72 ILE A O 1
ATOM 592 N N . GLN A 1 73 ? 15.023 -9.075 -15.352 1.00 85.31 73 GLN A N 1
ATOM 593 C CA . GLN A 1 73 ? 14.116 -9.135 -16.503 1.00 85.31 73 GLN A CA 1
ATOM 594 C C . GLN A 1 73 ? 13.236 -7.881 -16.551 1.00 85.31 73 GLN A C 1
ATOM 596 O O . GLN A 1 73 ? 13.265 -7.160 -17.543 1.00 85.31 73 GLN A O 1
ATOM 601 N N . SER A 1 74 ? 12.620 -7.522 -15.424 1.00 85.38 74 SER A N 1
ATOM 602 C CA . SER A 1 74 ? 11.804 -6.313 -15.250 1.00 85.38 74 SER A CA 1
ATOM 603 C C . SER A 1 74 ? 12.492 -5.002 -15.658 1.00 85.38 74 SER A C 1
ATOM 605 O O . SER A 1 74 ? 11.853 -4.060 -16.135 1.00 85.38 74 SER A O 1
ATOM 607 N N . LEU A 1 75 ? 13.816 -4.918 -15.492 1.00 84.00 75 LEU A N 1
ATOM 608 C CA . LEU A 1 75 ? 14.602 -3.757 -15.911 1.00 84.00 75 LEU A CA 1
ATOM 609 C C . LEU A 1 75 ? 14.678 -3.660 -17.448 1.00 84.00 75 LEU A C 1
ATOM 611 O O . LEU A 1 75 ? 14.490 -2.578 -18.011 1.00 84.00 75 LEU A O 1
ATOM 615 N N . LEU A 1 76 ? 14.936 -4.796 -18.105 1.00 83.12 76 LEU A N 1
ATOM 616 C CA . LEU A 1 76 ? 15.227 -4.907 -19.537 1.00 83.12 76 LEU A CA 1
ATOM 617 C C . LEU A 1 76 ? 13.958 -4.951 -20.393 1.00 83.12 76 LEU A C 1
ATOM 619 O O . LEU A 1 76 ? 13.832 -4.182 -21.341 1.00 83.12 76 LEU A O 1
ATOM 623 N N . THR A 1 77 ? 13.008 -5.818 -20.048 1.00 84.62 77 THR A N 1
ATOM 624 C CA . THR A 1 77 ? 11.810 -6.096 -20.855 1.00 84.62 77 THR A CA 1
ATOM 625 C C . THR A 1 77 ? 10.594 -5.274 -20.439 1.00 84.62 77 THR A C 1
ATOM 627 O O . THR A 1 77 ? 9.571 -5.310 -21.113 1.00 84.62 77 THR A O 1
ATOM 630 N N . GLY A 1 78 ? 10.709 -4.494 -19.360 1.00 82.88 78 GLY A N 1
ATOM 631 C CA . GLY A 1 78 ? 9.575 -3.813 -18.740 1.00 82.88 78 GLY A CA 1
ATOM 632 C C . GLY A 1 78 ? 8.921 -4.663 -17.655 1.00 82.88 78 GLY A C 1
ATOM 633 O O . GLY A 1 78 ? 9.283 -5.818 -17.457 1.00 82.88 78 GLY A O 1
ATOM 634 N N . ILE A 1 79 ? 7.994 -4.050 -16.924 1.00 85.00 79 ILE A N 1
ATOM 635 C CA . ILE A 1 79 ? 7.390 -4.616 -15.714 1.00 85.00 79 ILE A CA 1
ATOM 636 C C . ILE A 1 79 ? 6.040 -5.217 -16.090 1.00 85.00 79 ILE A C 1
ATOM 638 O O . ILE A 1 79 ? 5.152 -4.508 -16.564 1.00 85.00 79 ILE A O 1
ATOM 642 N N . THR A 1 80 ? 5.897 -6.524 -15.892 1.00 85.38 80 THR A N 1
ATOM 643 C CA . THR A 1 80 ? 4.653 -7.251 -16.155 1.00 85.38 80 THR A CA 1
ATOM 644 C C . THR A 1 80 ? 3.738 -7.257 -14.921 1.00 85.38 80 THR A C 1
ATOM 646 O O . THR A 1 80 ? 4.196 -7.007 -13.799 1.00 85.38 80 THR A O 1
ATOM 649 N N . PRO A 1 81 ? 2.438 -7.569 -15.076 1.00 83.12 81 PRO A N 1
ATOM 650 C CA . PRO A 1 81 ? 1.542 -7.765 -13.935 1.00 83.12 81 PRO A CA 1
ATOM 651 C C . PRO A 1 81 ? 2.037 -8.828 -12.940 1.00 83.12 81 PRO A C 1
ATOM 653 O O . PRO A 1 81 ? 1.882 -8.658 -11.729 1.00 83.12 81 PRO A O 1
ATOM 656 N N . ASP A 1 82 ? 2.689 -9.887 -13.427 1.00 83.44 82 ASP A N 1
ATOM 657 C CA . ASP A 1 82 ? 3.274 -10.922 -12.572 1.00 83.44 82 ASP A CA 1
ATOM 658 C C . ASP A 1 82 ? 4.444 -10.388 -11.742 1.00 83.44 82 ASP A C 1
ATOM 660 O O . ASP A 1 82 ? 4.565 -10.724 -10.559 1.00 83.44 82 ASP A O 1
ATOM 664 N N . ASP A 1 83 ? 5.282 -9.522 -12.315 1.00 84.44 83 ASP A N 1
ATOM 665 C CA . ASP A 1 83 ? 6.365 -8.858 -11.583 1.00 84.44 83 ASP A CA 1
ATOM 666 C C . ASP A 1 83 ? 5.799 -7.964 -10.479 1.00 84.44 83 ASP A C 1
ATOM 668 O O . ASP A 1 83 ? 6.265 -8.010 -9.336 1.00 84.44 83 ASP A O 1
ATOM 672 N N . ILE A 1 84 ? 4.744 -7.200 -10.788 1.00 83.94 84 ILE A N 1
ATOM 673 C CA . ILE A 1 84 ? 4.023 -6.370 -9.814 1.00 83.94 84 ILE A CA 1
ATOM 674 C C . ILE A 1 84 ? 3.538 -7.233 -8.648 1.00 83.94 84 ILE A C 1
ATOM 676 O O . ILE A 1 84 ? 3.826 -6.927 -7.487 1.00 83.94 84 ILE A O 1
ATOM 680 N N . TRP A 1 85 ? 2.870 -8.349 -8.943 1.00 81.50 85 TRP A N 1
ATOM 681 C CA . TRP A 1 85 ? 2.371 -9.271 -7.927 1.00 81.50 85 TRP A CA 1
ATOM 682 C C . TRP A 1 85 ? 3.493 -9.857 -7.062 1.00 81.50 85 TRP A C 1
ATOM 684 O O . TRP A 1 85 ? 3.368 -9.956 -5.836 1.00 81.50 85 TRP A O 1
ATOM 694 N N . HIS A 1 86 ? 4.626 -10.218 -7.666 1.00 83.31 86 HIS A N 1
ATOM 695 C CA . HIS A 1 86 ? 5.803 -10.675 -6.930 1.00 83.31 86 HIS A CA 1
ATOM 696 C C . HIS A 1 86 ? 6.393 -9.587 -6.031 1.00 83.31 86 HIS A C 1
ATOM 698 O O . HIS A 1 86 ? 6.729 -9.879 -4.880 1.00 83.31 86 HIS A O 1
ATOM 704 N N . GLY A 1 87 ? 6.462 -8.344 -6.509 1.00 82.50 87 GLY A N 1
ATOM 705 C CA . GLY A 1 87 ? 6.906 -7.193 -5.726 1.00 82.50 87 GLY A CA 1
ATOM 706 C C . GLY A 1 87 ? 6.020 -6.942 -4.506 1.00 82.50 87 GLY A C 1
ATOM 707 O O . GLY A 1 87 ? 6.533 -6.790 -3.396 1.00 82.50 87 GLY A O 1
ATOM 708 N N . ILE A 1 88 ? 4.694 -6.998 -4.673 1.00 82.00 88 ILE A N 1
ATOM 709 C CA . ILE A 1 88 ? 3.735 -6.849 -3.567 1.00 82.00 88 ILE A CA 1
ATOM 710 C C . ILE A 1 88 ? 3.937 -7.962 -2.530 1.00 82.00 88 ILE A C 1
ATOM 712 O O . ILE A 1 88 ? 4.121 -7.673 -1.346 1.00 82.00 88 ILE A O 1
ATOM 716 N N . LYS A 1 89 ? 4.006 -9.232 -2.960 1.00 81.38 89 LYS A N 1
ATOM 717 C CA . LYS A 1 89 ? 4.263 -10.379 -2.064 1.00 81.38 89 LYS A CA 1
ATOM 718 C C . LYS A 1 89 ? 5.594 -10.248 -1.318 1.00 81.38 89 LYS A C 1
ATOM 720 O O . LYS A 1 89 ? 5.687 -10.616 -0.146 1.00 81.38 89 LYS A O 1
ATOM 725 N N . ARG A 1 90 ? 6.639 -9.747 -1.981 1.00 81.31 90 ARG A N 1
ATOM 726 C CA . ARG A 1 90 ? 7.966 -9.552 -1.381 1.00 81.31 90 ARG A CA 1
ATOM 727 C C . ARG A 1 90 ? 7.942 -8.469 -0.311 1.00 81.31 90 ARG A C 1
ATOM 729 O O . ARG A 1 90 ? 8.438 -8.715 0.788 1.00 81.31 90 ARG A O 1
ATOM 736 N N . SER A 1 91 ? 7.346 -7.318 -0.617 1.00 78.75 91 SER A N 1
ATOM 737 C CA . SER A 1 91 ? 7.156 -6.225 0.337 1.00 78.75 91 SER A CA 1
ATOM 738 C C . SER A 1 91 ? 6.347 -6.706 1.536 1.00 78.75 91 SER A C 1
ATOM 740 O O . SER A 1 91 ? 6.816 -6.597 2.664 1.00 78.75 91 SER A O 1
ATOM 742 N N . TYR A 1 92 ? 5.211 -7.367 1.303 1.00 77.06 92 TYR A N 1
ATOM 743 C CA . TYR A 1 92 ? 4.388 -7.971 2.352 1.00 77.06 92 TYR A CA 1
ATOM 744 C C . TYR A 1 92 ? 5.184 -8.901 3.285 1.00 77.06 92 TYR A C 1
ATOM 746 O O . TYR A 1 92 ? 5.129 -8.748 4.503 1.00 77.06 92 TYR A O 1
ATOM 754 N N . ARG A 1 93 ? 5.998 -9.816 2.737 1.00 78.56 93 ARG A N 1
ATOM 755 C CA . ARG A 1 93 ? 6.865 -10.702 3.541 1.00 78.56 93 ARG A CA 1
ATOM 756 C C . ARG A 1 93 ? 7.906 -9.939 4.360 1.00 78.56 93 ARG A C 1
ATOM 758 O O . ARG A 1 93 ? 8.264 -10.388 5.446 1.00 78.56 93 ARG A O 1
ATOM 765 N N . ALA A 1 94 ? 8.427 -8.827 3.844 1.00 76.38 94 ALA A N 1
ATOM 766 C CA . ALA A 1 94 ? 9.356 -7.983 4.589 1.00 76.38 94 ALA A CA 1
ATOM 767 C C . ALA A 1 94 ? 8.658 -7.310 5.783 1.00 76.38 94 ALA A C 1
ATOM 769 O O . ALA A 1 94 ? 9.200 -7.333 6.883 1.00 76.38 94 ALA A O 1
ATOM 770 N N . TYR A 1 95 ? 7.434 -6.816 5.592 1.00 72.62 95 TYR A N 1
ATOM 771 C CA . TYR A 1 95 ? 6.629 -6.203 6.653 1.00 72.62 95 TYR A CA 1
ATOM 772 C C . TYR A 1 95 ? 6.143 -7.197 7.709 1.00 72.62 95 TYR A C 1
ATOM 774 O O . TYR A 1 95 ? 6.166 -6.887 8.896 1.00 72.62 95 TYR A O 1
ATOM 782 N N . GLN A 1 96 ? 5.780 -8.422 7.315 1.00 73.12 96 GLN A N 1
ATOM 783 C CA . GLN A 1 96 ? 5.471 -9.478 8.284 1.00 73.12 96 GLN A CA 1
ATOM 784 C C . GLN A 1 96 ? 6.645 -9.766 9.227 1.00 73.12 96 GLN A C 1
ATOM 786 O O . GLN A 1 96 ? 6.427 -10.074 10.393 1.00 73.12 96 GLN A O 1
ATOM 791 N N . ARG A 1 97 ? 7.889 -9.670 8.738 1.00 71.88 97 ARG A N 1
ATOM 792 C CA . ARG A 1 97 ? 9.084 -9.893 9.566 1.00 71.88 97 ARG A CA 1
ATOM 793 C C . ARG A 1 97 ? 9.353 -8.755 10.543 1.00 71.88 97 ARG A C 1
ATOM 795 O O . ARG A 1 97 ? 9.922 -9.023 11.594 1.00 71.88 97 ARG A O 1
ATOM 802 N N . SER A 1 98 ? 8.995 -7.520 10.193 1.00 67.25 98 SER A N 1
ATOM 803 C CA . SER A 1 98 ? 9.205 -6.368 11.074 1.00 67.25 98 SER A CA 1
ATOM 804 C C . SER A 1 98 ? 8.058 -6.145 12.059 1.00 67.25 98 SER A C 1
ATOM 806 O O . SER A 1 98 ? 8.249 -5.462 13.056 1.00 67.25 98 SER A O 1
ATOM 808 N N . GLY A 1 99 ? 6.881 -6.737 11.817 1.00 64.75 99 GLY A N 1
ATOM 809 C CA . GLY A 1 99 ? 5.698 -6.536 12.660 1.00 64.75 99 GLY A CA 1
ATOM 810 C C . GLY A 1 99 ? 5.107 -5.124 12.556 1.00 64.75 99 GLY A C 1
ATOM 811 O O . GLY A 1 99 ? 4.193 -4.795 13.305 1.00 64.75 99 GLY A O 1
ATOM 812 N N . ASP A 1 100 ? 5.598 -4.306 11.619 1.00 60.56 100 ASP A N 1
ATOM 813 C CA . ASP A 1 100 ? 5.258 -2.881 11.498 1.00 60.56 100 ASP A CA 1
ATOM 814 C C . ASP A 1 100 ? 3.867 -2.616 10.910 1.00 60.56 100 ASP A C 1
ATOM 816 O O . ASP A 1 100 ? 3.420 -1.471 10.868 1.00 60.56 100 ASP A O 1
ATOM 820 N N . VAL A 1 101 ? 3.178 -3.639 10.395 1.00 57.78 101 VAL A N 1
ATOM 821 C CA . VAL A 1 101 ? 1.994 -3.429 9.555 1.00 57.78 101 VAL A CA 1
ATOM 822 C C . VAL A 1 101 ? 0.884 -4.415 9.888 1.00 57.78 101 VAL A C 1
ATOM 824 O O . VAL A 1 101 ? 1.102 -5.623 9.893 1.00 57.78 101 VAL A O 1
ATOM 827 N N . GLY A 1 102 ? -0.339 -3.908 10.088 1.00 57.78 102 GLY A N 1
ATOM 828 C CA . GLY A 1 102 ? -1.553 -4.693 10.389 1.00 57.78 102 GLY A CA 1
ATOM 829 C C . GLY A 1 102 ? -2.090 -5.552 9.231 1.00 57.78 102 GLY A C 1
ATOM 830 O O . GLY A 1 102 ? -3.281 -5.853 9.167 1.00 57.78 102 GLY A O 1
ATOM 831 N N . LEU A 1 103 ? -1.237 -5.911 8.272 1.00 63.47 103 LEU A N 1
ATOM 832 C CA . LEU A 1 103 ? -1.563 -6.744 7.119 1.00 63.47 103 LEU A CA 1
ATOM 833 C C . LEU A 1 103 ? -1.315 -8.217 7.481 1.00 63.47 103 LEU A C 1
ATOM 835 O O . LEU A 1 103 ? -0.200 -8.724 7.389 1.00 63.47 103 LEU A O 1
ATOM 839 N N . HIS A 1 104 ? -2.370 -8.914 7.907 1.00 63.97 104 HIS A N 1
ATOM 840 C CA . HIS A 1 104 ? -2.262 -10.287 8.421 1.00 63.97 104 HIS A CA 1
ATOM 841 C C . HIS A 1 104 ? -2.414 -11.373 7.354 1.00 63.97 104 HIS A C 1
ATOM 843 O O . HIS A 1 104 ? -1.788 -12.421 7.475 1.00 63.97 104 HIS A O 1
ATOM 849 N N . PHE A 1 105 ? -3.179 -11.112 6.291 1.00 68.12 105 PHE A N 1
ATOM 850 C CA . PHE A 1 105 ? -3.458 -12.086 5.236 1.00 68.12 105 PHE A CA 1
ATOM 851 C C . PHE A 1 105 ? -3.426 -11.427 3.862 1.00 68.12 105 PHE A C 1
ATOM 853 O O . PHE A 1 105 ? -3.821 -10.271 3.708 1.00 68.12 105 PHE A O 1
ATOM 860 N N . PHE A 1 106 ? -2.973 -12.189 2.873 1.00 70.75 106 PHE A N 1
ATOM 861 C CA . PHE A 1 106 ? -3.056 -11.840 1.465 1.00 70.75 106 PHE A CA 1
ATOM 862 C C . PHE A 1 106 ? -3.810 -12.971 0.781 1.00 70.75 106 PHE A C 1
ATOM 864 O O . PHE A 1 106 ? -3.381 -14.118 0.874 1.00 70.75 106 PHE A O 1
ATOM 871 N N . LEU A 1 107 ? -4.957 -12.650 0.190 1.00 74.25 107 LEU A N 1
ATOM 872 C CA . LEU A 1 107 ? -5.886 -13.629 -0.363 1.00 74.25 107 LEU A CA 1
ATOM 873 C C . LEU A 1 107 ? -6.108 -13.324 -1.840 1.00 74.25 107 LEU A C 1
ATOM 875 O O . LEU A 1 107 ? -6.223 -12.157 -2.227 1.00 74.25 107 LEU A O 1
ATOM 879 N N . THR A 1 108 ? -6.186 -14.364 -2.658 1.00 75.31 108 THR A N 1
ATOM 880 C CA . THR A 1 108 ? -6.726 -14.261 -4.013 1.00 75.31 108 THR A CA 1
ATOM 881 C C . THR A 1 108 ? -8.237 -14.026 -3.965 1.00 75.31 108 THR A C 1
ATOM 883 O O . THR A 1 108 ? -8.886 -14.176 -2.926 1.00 75.31 108 THR A O 1
ATOM 886 N N . TYR A 1 109 ? -8.816 -13.642 -5.103 1.00 73.81 109 TYR A N 1
ATOM 887 C CA . TYR A 1 109 ? -10.263 -13.469 -5.206 1.00 73.81 109 TYR A CA 1
ATOM 888 C C . TYR A 1 109 ? -11.019 -14.778 -4.928 1.00 73.81 109 TYR A C 1
ATOM 890 O O . TYR A 1 109 ? -11.999 -14.769 -4.187 1.00 73.81 109 TYR A O 1
ATOM 898 N N . ASP A 1 110 ? -10.518 -15.905 -5.431 1.00 80.50 110 ASP A N 1
ATOM 899 C CA . ASP A 1 110 ? -11.133 -17.222 -5.224 1.00 80.50 110 ASP A CA 1
ATOM 900 C C . ASP A 1 110 ? -11.050 -17.664 -3.751 1.00 80.50 110 ASP A C 1
ATOM 902 O O . ASP A 1 110 ? -12.009 -18.197 -3.182 1.00 80.50 110 ASP A O 1
ATOM 906 N N . GLU A 1 111 ? -9.921 -17.384 -3.089 1.00 82.56 111 GLU A N 1
ATOM 907 C CA . GLU A 1 111 ? -9.753 -17.614 -1.650 1.00 82.56 111 GLU A CA 1
ATOM 908 C C . GLU A 1 111 ? -10.717 -16.745 -0.829 1.00 82.56 111 GLU A C 1
ATOM 910 O O . GLU A 1 111 ? -11.328 -17.230 0.126 1.00 82.56 111 GLU A O 1
ATOM 915 N N . LEU A 1 112 ? -10.905 -15.479 -1.218 1.00 79.06 112 LEU A N 1
ATOM 916 C CA . LEU A 1 112 ? -11.872 -14.579 -0.592 1.00 79.06 112 LEU A CA 1
ATOM 917 C C . LEU A 1 112 ? -13.306 -15.093 -0.758 1.00 79.06 112 LEU A C 1
ATOM 919 O O . LEU A 1 112 ? -14.046 -15.137 0.223 1.00 79.06 112 LEU A O 1
ATOM 923 N N . GLN A 1 113 ? -13.697 -15.509 -1.966 1.00 81.56 113 GLN A N 1
ATOM 924 C CA . GLN A 1 113 ? -15.028 -16.067 -2.219 1.00 81.56 113 GLN A CA 1
ATOM 925 C C . GLN A 1 113 ? -15.289 -17.306 -1.357 1.00 81.56 113 GLN A C 1
ATOM 927 O O . GLN A 1 113 ? -16.342 -17.411 -0.731 1.00 81.56 113 GLN A O 1
ATOM 932 N N . THR A 1 114 ? -14.304 -18.199 -1.256 1.00 89.81 114 THR A N 1
ATOM 933 C CA . THR A 1 114 ? -14.387 -19.405 -0.419 1.00 89.81 114 THR A CA 1
ATOM 934 C C . THR A 1 114 ? -14.562 -19.062 1.065 1.00 89.81 114 THR A C 1
ATOM 936 O O . THR A 1 114 ? -15.276 -19.758 1.786 1.00 89.81 114 THR A O 1
ATOM 939 N N . LEU A 1 115 ? -13.926 -17.986 1.538 1.00 78.75 115 LEU A N 1
ATOM 940 C CA . LEU A 1 115 ? -14.059 -17.511 2.917 1.00 78.75 115 LEU A CA 1
ATOM 941 C C . LEU A 1 115 ? -15.395 -16.815 3.188 1.00 78.75 115 LEU A C 1
ATOM 943 O O . LEU A 1 115 ? -15.885 -16.901 4.305 1.00 78.75 115 LEU A O 1
ATOM 947 N N . MET A 1 116 ? -15.979 -16.139 2.196 1.00 76.56 116 MET A N 1
ATOM 948 C CA . MET A 1 116 ? -17.275 -15.460 2.330 1.00 76.56 116 MET A CA 1
ATOM 949 C C . MET A 1 116 ? -18.473 -16.415 2.305 1.00 76.56 116 MET A C 1
ATOM 951 O O . MET A 1 116 ? -19.553 -16.042 2.750 1.00 76.56 116 MET A O 1
ATOM 955 N N . GLN A 1 117 ? -18.301 -17.615 1.750 1.00 77.94 117 GLN A N 1
ATOM 956 C CA . GLN A 1 117 ? -19.340 -18.649 1.690 1.00 77.94 117 GLN A CA 1
ATOM 957 C C . GLN A 1 117 ? -19.422 -19.509 2.964 1.00 77.94 117 GLN A C 1
ATOM 959 O O . GLN A 1 117 ? -20.343 -20.317 3.081 1.00 77.94 117 GLN A O 1
ATOM 964 N N . LYS A 1 118 ? -18.467 -19.362 3.889 1.00 54.22 118 LYS A N 1
ATOM 965 C CA . LYS A 1 118 ? -18.453 -20.018 5.205 1.00 54.22 118 LYS A CA 1
ATOM 966 C C . LYS A 1 118 ? -19.023 -19.106 6.282 1.00 54.22 118 LYS A C 1
ATOM 968 O O . LYS A 1 118 ? -19.644 -19.662 7.212 1.00 54.22 118 LYS A O 1
#

Foldseek 3Di:
DPDDDDDDDQDDDPPPCSVVVLVVQVPDPPDDHDPDDQCVCCLQPCLVPVQQPDDLVNCVVVVVVCCVQQNDCCNPVNADPVSSVSSSVVVVVVCVVVVRHPCDDDDDPVRVVVVVVD

Sequence (118 aa):
MVAQYQKIFVVGCPRSGT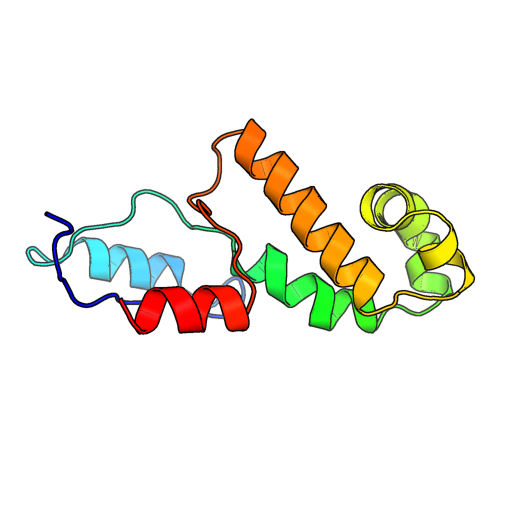TWLAHMIKLHPDVIAAWSESHAYPLIYDPFTYVSMLNFSQRLNASRWVLRQYGIQSLLTGITPDDIWHGIKRSYRAYQRSGDVGLHFFLTYDELQTLMQK

pLDDT: mean 80.08, std 9.34, range [40.38, 94.31]

Secondary structure (DSSP, 8-state):
------------STTSSHHHHHHHHHTSTT----SS---HHHHHHHIIIIITT--HHHHHHTHHHHHHHHHHHHHHH---HHHHHHHHHHHHHHHHHHT-S-------HHHHHHHHT-

Radius of gyration: 17.79 Å; chains: 1; bounding box: 38×35×43 Å